Protein AF-A0A2W5RJ44-F1 (afdb_monomer_lite)

Structure (mmCIF, N/CA/C/O backbone):
data_AF-A0A2W5RJ44-F1
#
_entry.id   AF-A0A2W5RJ44-F1
#
loop_
_atom_site.group_PDB
_atom_site.id
_atom_site.type_symbol
_atom_site.label_atom_id
_atom_site.label_alt_id
_atom_site.label_comp_id
_atom_site.label_asym_id
_atom_site.label_entity_id
_atom_site.label_seq_id
_atom_site.pdbx_PDB_ins_code
_atom_site.Cartn_x
_atom_site.Cartn_y
_atom_site.Cartn_z
_atom_site.occupancy
_atom_site.B_iso_or_equiv
_atom_site.auth_seq_id
_atom_site.auth_comp_id
_atom_site.auth_asym_id
_atom_site.auth_atom_id
_atom_site.pdbx_PDB_model_num
ATOM 1 N N . MET A 1 1 ? -10.584 12.768 5.302 1.00 58.19 1 MET A N 1
ATOM 2 C CA . MET A 1 1 ? -9.897 12.340 4.059 1.00 58.19 1 MET A CA 1
ATOM 3 C C . MET A 1 1 ? -9.428 10.907 4.249 1.00 58.19 1 MET A C 1
ATOM 5 O O . MET A 1 1 ? -8.994 10.591 5.350 1.00 58.19 1 MET A O 1
ATOM 9 N N . ASN A 1 2 ? -9.545 10.055 3.229 1.00 56.78 2 ASN A N 1
ATOM 10 C CA . ASN A 1 2 ? -9.106 8.659 3.307 1.00 56.78 2 ASN A CA 1
ATOM 11 C C . ASN A 1 2 ? -7.714 8.538 2.690 1.00 56.78 2 ASN A C 1
ATOM 13 O O . ASN A 1 2 ? -7.523 8.960 1.551 1.00 56.78 2 ASN A O 1
ATOM 17 N N . VAL A 1 3 ? -6.768 7.968 3.432 1.00 58.41 3 VAL A N 1
ATOM 18 C CA . VAL A 1 3 ? -5.374 7.809 3.003 1.00 58.41 3 VAL A CA 1
ATOM 19 C C . VAL A 1 3 ? -5.038 6.323 2.870 1.00 58.41 3 VAL A C 1
ATOM 21 O O . VAL A 1 3 ? -5.314 5.528 3.770 1.00 58.41 3 VAL A O 1
ATOM 24 N N . LEU A 1 4 ? -4.439 5.945 1.739 1.00 74.38 4 LEU A N 1
ATOM 25 C CA . LEU A 1 4 ? -3.862 4.621 1.512 1.00 74.38 4 LEU A CA 1
ATOM 26 C C . LEU A 1 4 ? -2.337 4.736 1.572 1.00 74.38 4 LEU A C 1
ATOM 28 O O . LEU A 1 4 ? -1.754 5.508 0.815 1.00 74.38 4 LEU A O 1
ATOM 32 N N . ILE A 1 5 ? -1.706 3.976 2.464 1.00 69.06 5 ILE A N 1
ATOM 33 C CA . ILE A 1 5 ? -0.253 3.961 2.654 1.00 69.06 5 ILE A CA 1
ATOM 34 C C . ILE A 1 5 ? 0.332 2.774 1.882 1.00 69.06 5 ILE A C 1
ATOM 36 O O . ILE A 1 5 ? -0.082 1.627 2.081 1.00 69.06 5 ILE A O 1
ATOM 40 N N . VAL A 1 6 ? 1.288 3.070 0.999 1.00 73.38 6 VAL A N 1
ATOM 41 C CA . VAL A 1 6 ? 1.996 2.119 0.132 1.00 73.38 6 VAL A CA 1
ATOM 42 C C . VAL A 1 6 ? 3.488 2.326 0.368 1.00 73.38 6 VAL A C 1
ATOM 44 O O . VAL A 1 6 ? 4.079 3.244 -0.191 1.00 73.38 6 VAL A O 1
ATOM 47 N N . ASP A 1 7 ? 4.062 1.505 1.240 1.00 70.00 7 ASP A N 1
ATOM 48 C CA . ASP A 1 7 ? 5.465 1.570 1.648 1.00 70.00 7 ASP A CA 1
ATOM 49 C C . ASP A 1 7 ? 5.988 0.129 1.750 1.00 70.00 7 ASP A C 1
ATOM 51 O O . ASP A 1 7 ? 5.285 -0.758 2.250 1.00 70.00 7 ASP A O 1
ATOM 55 N N . ASP A 1 8 ? 7.168 -0.129 1.189 1.00 69.75 8 ASP A N 1
ATOM 56 C CA . ASP A 1 8 ? 7.833 -1.433 1.216 1.00 69.75 8 ASP A CA 1
ATOM 57 C C . ASP A 1 8 ? 8.415 -1.749 2.602 1.00 69.75 8 ASP A C 1
ATOM 59 O O . ASP A 1 8 ? 8.569 -2.917 2.967 1.00 69.75 8 ASP A O 1
ATOM 63 N N . ASN A 1 9 ? 8.643 -0.722 3.422 1.00 72.50 9 ASN A N 1
ATOM 64 C CA . ASN A 1 9 ? 8.995 -0.851 4.821 1.00 72.50 9 ASN A CA 1
ATOM 65 C C . ASN A 1 9 ? 7.735 -0.905 5.694 1.00 72.50 9 ASN A C 1
ATOM 67 O O . ASN A 1 9 ? 7.158 0.105 6.101 1.00 72.50 9 ASN A O 1
ATOM 71 N N . ALA A 1 10 ? 7.365 -2.129 6.064 1.00 71.00 10 ALA A N 1
ATOM 72 C CA . ALA A 1 10 ? 6.281 -2.430 6.990 1.00 71.00 10 ALA A CA 1
ATOM 73 C C . ALA A 1 10 ? 6.258 -1.535 8.241 1.00 71.00 10 ALA A C 1
ATOM 75 O O . ALA A 1 10 ? 5.216 -0.982 8.573 1.00 71.00 10 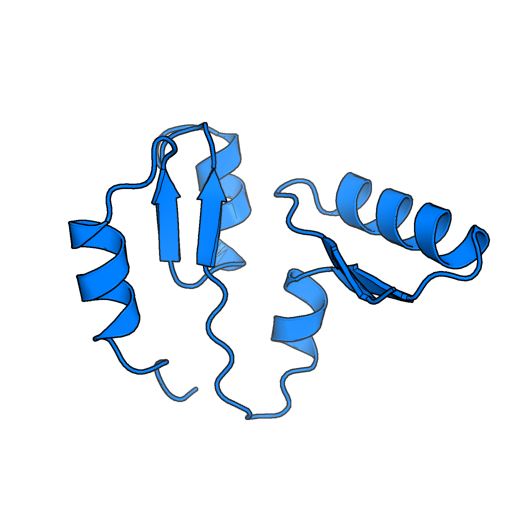ALA A O 1
ATOM 76 N N . SER A 1 11 ? 7.391 -1.382 8.931 1.00 78.50 11 SER A N 1
ATOM 77 C CA . SER A 1 11 ? 7.459 -0.629 10.188 1.00 78.50 11 SER A CA 1
ATOM 78 C C . SER A 1 11 ? 7.229 0.869 9.977 1.00 78.50 11 SER A C 1
ATOM 80 O O . SER A 1 11 ? 6.573 1.509 10.796 1.00 78.50 11 SER A O 1
ATOM 82 N N . ALA A 1 12 ? 7.737 1.425 8.872 1.00 75.94 12 ALA A N 1
ATOM 83 C CA . ALA A 1 12 ? 7.490 2.818 8.504 1.00 75.94 12 ALA A CA 1
ATOM 84 C C . ALA A 1 12 ? 6.015 3.045 8.138 1.00 75.94 12 ALA A C 1
ATOM 86 O O . ALA A 1 12 ? 5.415 4.028 8.576 1.00 75.94 12 ALA A O 1
ATOM 87 N N . ALA A 1 13 ? 5.418 2.100 7.404 1.00 81.19 13 ALA A N 1
ATOM 88 C CA . ALA A 1 13 ? 4.010 2.138 7.026 1.00 81.19 13 ALA A CA 1
ATOM 89 C C . ALA A 1 13 ? 3.077 2.165 8.249 1.00 81.19 13 ALA A C 1
ATOM 91 O O . ALA A 1 13 ? 2.131 2.953 8.277 1.00 81.19 13 ALA A O 1
ATOM 92 N N . GLU A 1 14 ? 3.357 1.332 9.259 1.00 84.44 14 GLU A N 1
ATOM 93 C CA . GLU A 1 14 ? 2.591 1.286 10.514 1.00 84.44 14 GLU A CA 1
ATOM 94 C C . GLU A 1 14 ? 2.711 2.590 11.302 1.00 84.44 14 GLU A C 1
ATOM 96 O O . GLU A 1 14 ? 1.704 3.187 11.675 1.00 84.44 14 GLU A O 1
ATOM 101 N N . LEU A 1 15 ? 3.935 3.084 11.506 1.00 85.56 15 LEU A N 1
ATOM 102 C CA . LEU A 1 15 ? 4.159 4.312 12.269 1.00 85.56 15 LEU A CA 1
ATOM 103 C C . LEU A 1 15 ? 3.488 5.518 11.597 1.00 85.56 15 LEU A C 1
ATOM 105 O O . LEU A 1 15 ? 2.891 6.365 12.260 1.00 85.56 15 LEU A O 1
ATOM 109 N N . LEU A 1 16 ? 3.534 5.586 10.266 1.00 80.31 16 LEU A N 1
ATOM 110 C CA . LEU A 1 16 ? 2.840 6.628 9.518 1.00 80.31 16 LEU A CA 1
ATOM 111 C C . LEU A 1 16 ? 1.315 6.495 9.633 1.00 80.31 16 LEU A C 1
ATOM 113 O O . LEU A 1 16 ? 0.624 7.510 9.737 1.00 80.31 16 LEU A O 1
ATOM 117 N N . GLN A 1 17 ? 0.783 5.268 9.641 1.00 86.12 17 GLN A N 1
ATOM 118 C CA . GLN A 1 17 ? -0.638 5.033 9.884 1.00 86.12 17 GLN A CA 1
ATOM 119 C C . GLN A 1 17 ? -1.050 5.580 11.253 1.00 86.12 17 GLN A C 1
ATOM 121 O O . GLN A 1 17 ? -2.025 6.329 11.326 1.00 86.12 17 GLN A O 1
ATOM 126 N N . GLU A 1 18 ? -0.302 5.254 12.308 1.00 89.25 18 GLU A N 1
ATOM 127 C CA . GLU A 1 18 ? -0.555 5.744 13.666 1.00 89.25 18 GLU A CA 1
ATOM 128 C C . GLU A 1 18 ? -0.561 7.274 13.718 1.00 89.25 18 GLU A C 1
ATOM 130 O O . GLU A 1 18 ? -1.512 7.870 14.223 1.00 89.25 18 GLU A O 1
ATOM 135 N N . LEU A 1 19 ? 0.444 7.927 13.127 1.00 86.75 19 LEU A N 1
ATOM 136 C CA . LEU A 1 19 ? 0.525 9.388 13.095 1.00 86.75 19 LEU A CA 1
ATOM 137 C C . LEU A 1 19 ? -0.670 10.028 12.383 1.00 86.75 19 LEU A C 1
ATOM 139 O O . LEU A 1 19 ? -1.208 11.017 12.872 1.00 86.75 19 LEU A O 1
ATOM 143 N N . ILE A 1 20 ? -1.112 9.477 11.251 1.00 75.69 20 ILE A N 1
ATOM 144 C CA . ILE A 1 20 ? -2.260 10.014 10.508 1.00 75.69 20 ILE A CA 1
ATOM 145 C C . ILE A 1 20 ? -3.560 9.813 11.300 1.00 75.69 20 ILE A C 1
ATOM 147 O O . ILE A 1 20 ? -4.396 10.716 11.344 1.00 75.69 20 ILE A O 1
ATOM 151 N N . VAL A 1 21 ? -3.711 8.674 11.980 1.00 83.56 21 VAL A N 1
ATOM 152 C CA . VAL A 1 21 ? -4.858 8.412 12.864 1.00 83.56 21 VAL A CA 1
ATOM 153 C C . VAL A 1 21 ? -4.882 9.376 14.052 1.00 83.56 21 VAL A C 1
ATOM 155 O O . VAL A 1 21 ? -5.947 9.886 14.387 1.00 83.56 21 VAL A O 1
ATOM 158 N N . LEU A 1 22 ? -3.723 9.706 14.632 1.00 90.75 22 LEU A N 1
ATOM 159 C CA . LEU A 1 22 ? -3.609 10.712 15.698 1.00 90.75 22 LEU A CA 1
ATOM 160 C C . LEU A 1 22 ? -4.024 12.121 15.254 1.00 90.75 22 LEU A C 1
ATOM 162 O O . LEU A 1 22 ? -4.366 12.944 16.096 1.00 90.75 22 LEU A O 1
ATOM 166 N N . GLN A 1 23 ? -3.991 12.409 13.953 1.00 84.75 23 GLN A N 1
ATOM 167 C CA . GLN A 1 23 ? -4.468 13.674 13.391 1.00 84.75 23 GLN A CA 1
ATOM 168 C C . GLN A 1 23 ? -5.968 13.634 13.038 1.00 84.75 23 GLN A C 1
ATOM 170 O O . GLN A 1 23 ? -6.403 14.436 12.217 1.00 84.75 23 GLN A O 1
ATOM 175 N N . ASP A 1 24 ? -6.750 12.688 13.571 1.00 88.19 24 ASP A N 1
ATOM 176 C CA . ASP A 1 24 ? -8.176 12.479 13.253 1.00 88.19 24 ASP A CA 1
ATOM 177 C C . ASP A 1 24 ? -8.455 12.136 11.772 1.00 88.19 24 ASP A C 1
ATOM 179 O O . ASP A 1 24 ? -9.537 12.386 11.230 1.00 88.19 24 ASP A O 1
ATOM 183 N N . HIS A 1 25 ? -7.485 11.529 11.081 1.00 74.44 25 HIS A N 1
ATOM 184 C CA . HIS A 1 25 ? -7.649 11.061 9.704 1.00 74.44 25 HIS A CA 1
ATOM 185 C C . HIS A 1 25 ? -7.749 9.536 9.633 1.00 74.44 25 HIS A C 1
ATOM 187 O O . HIS A 1 25 ? -7.259 8.800 10.482 1.00 74.44 25 HIS A O 1
ATOM 193 N N . THR A 1 26 ? -8.374 9.024 8.572 1.00 76.81 26 THR A N 1
ATOM 194 C CA . THR A 1 26 ? -8.449 7.578 8.335 1.00 76.81 26 THR A CA 1
ATOM 195 C C . THR A 1 26 ? -7.327 7.146 7.400 1.00 76.81 26 THR A C 1
ATOM 197 O O . THR A 1 26 ? -7.291 7.568 6.243 1.00 76.81 26 THR A O 1
ATOM 200 N N . ALA A 1 27 ? -6.452 6.261 7.881 1.00 78.00 27 ALA A N 1
ATOM 201 C CA . ALA A 1 27 ? -5.378 5.661 7.098 1.00 78.00 27 ALA A CA 1
ATOM 202 C C . ALA A 1 27 ? -5.441 4.131 7.120 1.00 78.00 27 ALA A C 1
ATOM 204 O O . ALA A 1 27 ? -5.805 3.522 8.129 1.00 78.00 27 ALA A O 1
ATOM 205 N N . ARG A 1 28 ? -5.069 3.503 6.003 1.00 83.50 28 ARG A N 1
ATOM 206 C CA . ARG A 1 28 ? -4.918 2.046 5.889 1.00 83.50 28 ARG A CA 1
ATOM 207 C C . ARG A 1 28 ? -3.610 1.714 5.188 1.00 83.50 28 ARG A C 1
ATOM 209 O O . ARG A 1 28 ? -3.300 2.320 4.166 1.00 83.50 28 ARG A O 1
ATOM 216 N N . VAL A 1 29 ? -2.884 0.725 5.699 1.00 83.00 29 VAL A N 1
ATOM 217 C CA . VAL A 1 29 ? -1.722 0.156 5.007 1.00 83.00 29 VAL A CA 1
ATOM 218 C C . VAL A 1 29 ? -2.210 -0.843 3.958 1.00 83.00 29 VAL A C 1
ATOM 220 O O . VAL A 1 29 ? -3.035 -1.707 4.260 1.00 83.00 29 VAL A O 1
ATOM 223 N N . ALA A 1 30 ? -1.706 -0.751 2.725 1.00 79.06 30 ALA A N 1
ATOM 224 C CA . ALA A 1 30 ? -2.130 -1.617 1.621 1.00 79.06 30 ALA A CA 1
ATOM 225 C C . ALA A 1 30 ? -1.991 -3.118 1.952 1.00 79.06 30 ALA A C 1
ATOM 227 O O . ALA A 1 30 ? -2.889 -3.902 1.648 1.00 79.06 30 ALA A O 1
ATOM 228 N N . ARG A 1 31 ? -0.938 -3.508 2.685 1.00 75.00 31 ARG A N 1
ATOM 229 C CA . ARG A 1 31 ? -0.738 -4.891 3.161 1.00 75.00 31 ARG A CA 1
ATOM 230 C C . ARG A 1 31 ? -1.899 -5.407 4.022 1.00 75.00 31 ARG A C 1
ATOM 232 O O . ARG A 1 31 ? -2.295 -6.562 3.896 1.00 75.00 31 ARG A O 1
ATOM 239 N N . HIS A 1 32 ? -2.484 -4.541 4.853 1.00 79.81 32 HIS A N 1
ATOM 240 C CA . HIS A 1 32 ? -3.634 -4.887 5.687 1.00 79.81 32 HIS A CA 1
ATOM 241 C C . HIS A 1 32 ? -4.900 -5.048 4.852 1.00 79.81 32 HIS A C 1
ATOM 243 O O . HIS A 1 32 ? -5.759 -5.847 5.212 1.00 79.81 32 HIS A O 1
ATOM 249 N N . LEU A 1 33 ? -5.026 -4.338 3.727 1.00 77.88 33 LEU A N 1
ATOM 250 C CA . LEU A 1 33 ? -6.151 -4.548 2.816 1.00 77.88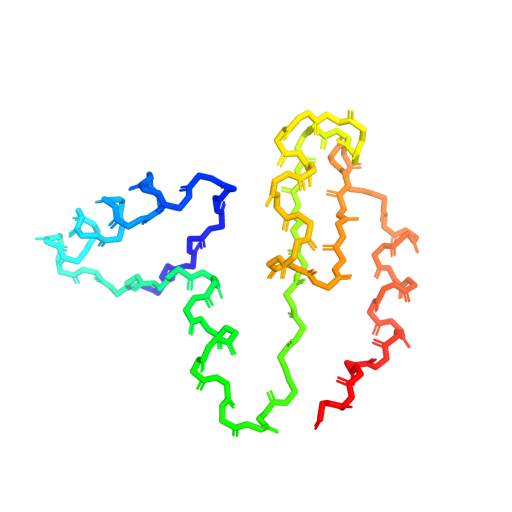 33 LEU A CA 1
ATOM 251 C C . LEU A 1 33 ? -6.114 -5.947 2.202 1.00 77.88 33 LEU A C 1
ATOM 253 O O . LEU A 1 33 ? -7.158 -6.586 2.142 1.00 77.88 33 LEU A O 1
ATOM 257 N N . ARG A 1 34 ? -4.925 -6.448 1.832 1.00 72.69 34 ARG A N 1
ATOM 258 C CA . ARG A 1 34 ? -4.755 -7.829 1.353 1.00 72.69 34 ARG A CA 1
ATOM 259 C C . ARG A 1 34 ? -5.181 -8.849 2.413 1.00 72.69 34 ARG A C 1
ATOM 261 O O . ARG A 1 34 ? -5.942 -9.759 2.115 1.00 72.69 34 ARG A O 1
ATOM 268 N N . GLN A 1 35 ? -4.737 -8.672 3.657 1.00 73.62 35 GLN A N 1
ATOM 269 C CA . GLN A 1 35 ? -5.062 -9.587 4.762 1.00 73.62 35 GLN A CA 1
ATOM 270 C C . GLN A 1 35 ? -6.553 -9.579 5.137 1.00 73.62 35 GLN A C 1
ATOM 272 O O . GLN A 1 35 ? -7.100 -10.611 5.509 1.00 73.62 35 GLN A O 1
ATOM 277 N N . ASN A 1 36 ? -7.216 -8.424 5.030 1.00 74.19 36 ASN A N 1
ATOM 278 C CA . ASN A 1 36 ? -8.625 -8.256 5.393 1.00 74.19 36 ASN A CA 1
ATOM 279 C C . ASN A 1 36 ? -9.589 -8.423 4.208 1.00 74.19 36 ASN A C 1
ATOM 281 O O . ASN A 1 36 ? -10.779 -8.147 4.354 1.00 74.19 36 ASN A O 1
ATOM 285 N N . ALA A 1 37 ? -9.107 -8.845 3.035 1.00 74.25 37 ALA A N 1
ATOM 286 C CA . ALA A 1 37 ? -9.916 -8.874 1.821 1.00 74.25 37 ALA A CA 1
ATOM 287 C C . ALA A 1 37 ? -11.103 -9.859 1.882 1.00 74.25 37 ALA A C 1
ATOM 289 O O . ALA A 1 37 ? -12.012 -9.695 1.078 1.00 74.25 37 ALA A O 1
ATOM 290 N N . GLN A 1 38 ? -11.145 -10.809 2.835 1.00 66.69 38 GLN A N 1
ATOM 291 C CA . GLN A 1 38 ? -12.235 -11.790 3.042 1.00 66.69 38 GLN A CA 1
ATOM 292 C C . GLN A 1 38 ? -12.865 -12.263 1.717 1.00 66.69 38 GLN A C 1
ATOM 294 O O . GLN A 1 38 ? -14.010 -11.926 1.409 1.00 66.69 38 GLN A O 1
ATOM 299 N N . ASP A 1 39 ? -12.066 -12.961 0.905 1.00 65.06 39 ASP A N 1
ATOM 300 C CA . ASP A 1 39 ? -12.412 -13.521 -0.415 1.00 65.06 39 ASP A CA 1
ATOM 301 C C . ASP A 1 39 ? -12.855 -12.509 -1.489 1.00 65.06 39 ASP A C 1
ATOM 303 O O . ASP A 1 39 ? -13.277 -12.882 -2.584 1.00 65.06 39 ASP A O 1
ATOM 307 N N . ARG A 1 40 ? -12.745 -11.201 -1.227 1.00 67.19 40 ARG A N 1
ATOM 308 C CA . ARG A 1 40 ? -12.951 -10.180 -2.255 1.00 67.19 40 ARG A CA 1
ATOM 309 C C . ARG A 1 40 ? -11.683 -10.051 -3.095 1.00 67.19 40 ARG A C 1
ATOM 311 O O . ARG A 1 40 ? -10.622 -9.773 -2.531 1.00 67.19 40 ARG A O 1
ATOM 318 N N . PRO A 1 41 ? -11.775 -10.167 -4.430 1.00 64.88 41 PRO A N 1
ATOM 319 C CA . PRO A 1 41 ? -10.623 -9.968 -5.295 1.00 64.88 41 PRO A CA 1
ATOM 320 C C . PRO A 1 41 ? -10.136 -8.521 -5.163 1.00 64.88 41 PRO A C 1
ATOM 322 O O . PRO A 1 41 ? -10.837 -7.574 -5.526 1.00 64.88 41 PRO A O 1
ATOM 325 N N . LEU A 1 42 ? -8.937 -8.353 -4.609 1.00 72.81 42 LEU A N 1
ATOM 326 C CA . LEU A 1 42 ? -8.270 -7.069 -4.426 1.00 72.81 42 LEU A CA 1
ATOM 327 C C . LEU A 1 42 ? -6.943 -7.114 -5.180 1.00 72.81 42 LEU A C 1
ATOM 329 O O . LEU A 1 42 ? -6.041 -7.841 -4.777 1.00 72.81 42 LEU A O 1
ATOM 333 N N . MET A 1 43 ? -6.825 -6.315 -6.241 1.00 71.12 43 MET A N 1
ATOM 334 C CA . MET A 1 43 ? -5.559 -6.116 -6.943 1.00 71.12 43 MET A CA 1
ATOM 335 C C . MET A 1 43 ? -4.811 -4.938 -6.317 1.00 71.12 43 MET A C 1
ATOM 337 O O . MET A 1 43 ? -5.314 -3.812 -6.301 1.00 71.12 43 MET A O 1
ATOM 341 N N . LEU A 1 44 ? -3.608 -5.188 -5.809 1.00 74.06 44 LEU A N 1
ATOM 342 C CA . LEU A 1 44 ? -2.705 -4.165 -5.297 1.00 74.06 44 LEU A CA 1
ATOM 343 C C . LEU A 1 44 ? -1.564 -3.964 -6.295 1.00 74.06 44 LEU A C 1
ATOM 345 O O . LEU A 1 44 ? -0.804 -4.886 -6.572 1.00 74.06 44 LEU A O 1
ATOM 349 N N . VAL A 1 45 ? -1.422 -2.746 -6.819 1.00 70.62 45 VAL A N 1
ATOM 350 C CA . VAL A 1 45 ? -0.361 -2.379 -7.769 1.00 70.62 45 VAL A CA 1
ATOM 351 C C . VAL A 1 45 ? 0.576 -1.381 -7.096 1.00 70.62 45 VAL A C 1
ATOM 353 O O . VAL A 1 45 ? 0.139 -0.299 -6.703 1.00 70.62 45 VAL A O 1
ATOM 356 N N . ALA A 1 46 ? 1.855 -1.722 -6.950 1.00 73.19 46 ALA A N 1
ATOM 357 C CA . ALA A 1 46 ? 2.858 -0.787 -6.445 1.00 73.19 46 ALA A CA 1
ATOM 358 C C . ALA A 1 46 ? 3.330 0.150 -7.564 1.00 73.19 46 ALA A C 1
ATOM 360 O O . ALA A 1 46 ? 3.543 -0.295 -8.689 1.00 73.19 46 ALA A O 1
ATOM 361 N N . ILE A 1 47 ? 3.569 1.428 -7.254 1.00 70.06 47 ILE A N 1
ATOM 362 C CA . ILE A 1 47 ? 4.185 2.381 -8.191 1.00 70.06 47 ILE A CA 1
ATOM 363 C C . ILE A 1 47 ? 5.474 2.926 -7.570 1.00 70.06 47 ILE A C 1
ATO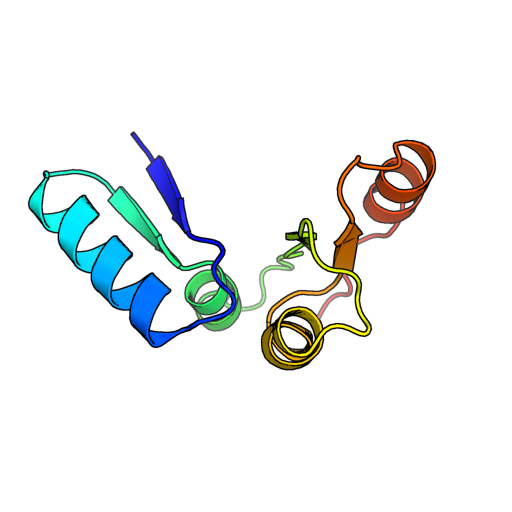M 365 O O . ILE A 1 47 ? 5.425 3.785 -6.688 1.00 70.06 47 ILE A O 1
ATOM 369 N N . SER A 1 48 ? 6.627 2.459 -8.046 1.00 67.50 48 SER A N 1
ATOM 370 C CA . SER A 1 48 ? 7.942 2.752 -7.460 1.00 67.50 48 SER A CA 1
ATOM 371 C C . SER A 1 48 ? 8.842 3.542 -8.411 1.00 67.50 48 SER A C 1
ATOM 373 O O . SER A 1 48 ? 8.773 3.385 -9.625 1.00 67.50 48 SER A O 1
ATOM 375 N N . GLY A 1 49 ? 9.708 4.403 -7.867 1.00 61.78 49 GLY A N 1
ATOM 376 C CA . GLY A 1 49 ? 10.818 5.012 -8.619 1.00 61.78 49 GLY A CA 1
ATOM 377 C C . GLY A 1 49 ? 12.040 4.095 -8.759 1.00 61.78 49 GLY A C 1
ATOM 378 O O . GLY A 1 49 ? 12.939 4.396 -9.536 1.00 61.78 49 GLY A O 1
ATOM 379 N N . TYR A 1 50 ? 12.050 2.980 -8.030 1.00 56.34 50 TYR A N 1
ATOM 380 C CA . TYR A 1 50 ? 13.097 1.965 -8.027 1.00 56.34 50 TYR A CA 1
ATOM 381 C C . TYR A 1 50 ? 12.597 0.733 -8.789 1.00 56.34 50 TYR A C 1
ATOM 383 O O . TYR A 1 50 ? 11.464 0.290 -8.582 1.00 56.34 50 TYR A O 1
ATOM 391 N N . GLY A 1 51 ? 13.407 0.216 -9.714 1.00 56.69 51 GLY A N 1
ATOM 392 C CA . GLY A 1 51 ? 13.037 -0.926 -10.553 1.00 56.69 51 GLY A CA 1
ATOM 393 C C . GLY A 1 51 ? 12.883 -2.227 -9.755 1.00 56.69 51 GLY A C 1
ATOM 394 O O . GLY A 1 51 ? 13.357 -2.347 -8.630 1.00 56.69 51 GLY A O 1
ATOM 395 N N . VAL A 1 52 ? 12.266 -3.244 -10.361 1.00 52.88 52 VAL A N 1
ATOM 396 C CA . VAL A 1 52 ? 12.035 -4.576 -9.750 1.00 52.88 52 VAL A CA 1
ATOM 397 C C . VAL A 1 52 ? 13.343 -5.296 -9.347 1.00 52.88 52 VAL A C 1
ATOM 399 O O . VAL A 1 52 ? 13.318 -6.220 -8.542 1.00 52.88 52 VAL A O 1
ATOM 402 N N . GLY A 1 53 ? 14.498 -4.855 -9.861 1.00 55.84 53 GLY A N 1
ATOM 403 C CA . GLY A 1 53 ? 15.827 -5.352 -9.479 1.00 55.84 53 GLY A CA 1
ATOM 404 C C . GLY A 1 53 ? 16.476 -4.635 -8.290 1.00 55.84 53 GLY A C 1
ATOM 405 O O . GLY A 1 53 ? 17.588 -4.996 -7.910 1.00 55.84 53 GLY A O 1
ATOM 406 N N . ASP A 1 54 ? 15.821 -3.623 -7.723 1.00 59.34 54 ASP A N 1
ATOM 407 C CA . ASP A 1 54 ? 16.318 -2.899 -6.558 1.00 59.34 54 ASP A CA 1
ATOM 408 C C . ASP A 1 54 ? 15.886 -3.594 -5.260 1.00 59.34 54 ASP A C 1
ATOM 410 O O . ASP A 1 54 ? 14.796 -4.170 -5.178 1.00 59.34 54 ASP A O 1
ATOM 414 N N . ALA A 1 55 ? 16.719 -3.537 -4.219 1.00 56.53 55 ALA A N 1
ATOM 415 C CA . ALA A 1 55 ? 16.486 -4.270 -2.966 1.00 56.53 55 ALA A CA 1
ATOM 416 C C . ALA A 1 55 ? 15.140 -3.916 -2.291 1.00 56.53 55 ALA A C 1
ATOM 418 O O . ALA A 1 55 ? 14.544 -4.759 -1.616 1.00 56.53 55 ALA A O 1
ATOM 419 N N . ALA A 1 56 ? 14.651 -2.693 -2.522 1.00 57.66 56 ALA A N 1
ATOM 420 C CA . ALA A 1 56 ? 13.333 -2.205 -2.112 1.00 57.66 56 ALA A CA 1
ATOM 421 C C . ALA A 1 56 ? 12.180 -2.878 -2.890 1.00 57.66 56 ALA A C 1
ATOM 423 O O . ALA A 1 56 ? 11.188 -3.322 -2.313 1.00 57.66 56 ALA A O 1
ATOM 424 N N . GLY A 1 57 ? 12.338 -3.052 -4.209 1.00 57.09 57 GLY A N 1
ATOM 425 C CA . GLY A 1 57 ? 11.362 -3.747 -5.056 1.00 57.09 57 GLY A CA 1
ATOM 426 C C . GLY A 1 57 ? 11.235 -5.236 -4.715 1.00 57.09 57 GLY A C 1
ATOM 427 O O . GLY A 1 57 ? 10.129 -5.777 -4.704 1.00 57.09 57 GLY A O 1
ATOM 428 N N . ALA A 1 58 ? 12.348 -5.884 -4.359 1.00 56.72 58 ALA A N 1
ATOM 429 C CA . ALA A 1 58 ? 12.374 -7.296 -3.976 1.00 56.72 58 ALA A CA 1
ATOM 430 C C . ALA A 1 58 ? 11.674 -7.579 -2.632 1.00 56.72 58 ALA A C 1
ATOM 432 O O . ALA A 1 58 ? 11.016 -8.609 -2.495 1.00 56.72 58 ALA A O 1
ATOM 433 N N . GLN A 1 59 ? 11.767 -6.673 -1.649 1.00 58.56 59 GLN A N 1
ATOM 434 C CA . GLN A 1 59 ? 11.045 -6.807 -0.372 1.00 58.56 59 GLN A CA 1
ATOM 435 C C . GLN A 1 59 ? 9.543 -6.550 -0.514 1.00 58.56 59 GLN A C 1
ATOM 437 O O . GLN A 1 59 ? 8.744 -7.167 0.190 1.00 58.56 59 GLN A O 1
ATOM 442 N N . ALA A 1 60 ? 9.150 -5.688 -1.454 1.00 58.12 60 ALA A N 1
ATOM 443 C CA . ALA A 1 60 ? 7.750 -5.416 -1.741 1.00 58.12 60 ALA A CA 1
ATOM 444 C C . ALA A 1 60 ? 7.059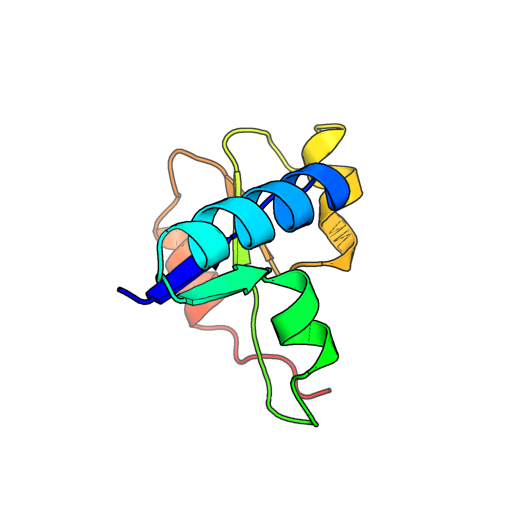 -6.547 -2.521 1.00 58.12 60 ALA A C 1
ATOM 446 O O . ALA A 1 60 ? 5.830 -6.611 -2.475 1.00 58.12 60 ALA A O 1
ATOM 447 N N . ALA A 1 61 ? 7.812 -7.424 -3.209 1.00 59.53 61 ALA A N 1
ATOM 448 C CA . ALA A 1 61 ? 7.354 -8.488 -4.125 1.00 59.53 61 ALA A CA 1
ATOM 449 C C . ALA A 1 61 ? 6.154 -9.356 -3.654 1.00 59.53 61 ALA A C 1
ATOM 451 O O . ALA A 1 61 ? 5.289 -9.661 -4.472 1.00 59.53 61 ALA A O 1
ATOM 452 N N . PRO A 1 62 ? 6.038 -9.765 -2.373 1.00 65.69 62 PRO A N 1
ATOM 453 C CA . PRO A 1 62 ? 4.915 -10.591 -1.922 1.00 65.69 62 PRO A CA 1
ATOM 454 C C . PRO A 1 62 ? 3.662 -9.784 -1.533 1.00 65.69 62 PRO A C 1
ATOM 456 O O . PRO A 1 62 ? 2.625 -10.376 -1.228 1.00 65.69 62 PRO A O 1
ATOM 459 N N . LEU A 1 63 ? 3.721 -8.447 -1.506 1.00 66.31 63 LEU A N 1
ATOM 460 C CA . LEU A 1 63 ? 2.638 -7.583 -1.009 1.00 66.31 63 LEU A CA 1
ATOM 461 C C . LEU A 1 63 ? 1.759 -6.975 -2.107 1.00 66.31 63 LEU A C 1
ATOM 463 O O . LEU A 1 63 ? 0.623 -6.600 -1.813 1.00 66.31 63 LEU A O 1
ATOM 467 N N . PHE A 1 64 ? 2.245 -6.924 -3.347 1.00 72.75 64 PHE A N 1
ATOM 468 C CA . PHE A 1 64 ? 1.510 -6.412 -4.503 1.00 72.75 64 PHE A CA 1
ATOM 469 C C . PHE A 1 64 ? 1.405 -7.495 -5.577 1.00 72.75 64 PHE A C 1
ATOM 471 O O . PHE A 1 64 ? 2.192 -8.437 -5.603 1.00 72.75 64 PHE A O 1
ATOM 478 N N . ASP A 1 65 ? 0.391 -7.401 -6.427 1.00 73.56 65 ASP A N 1
ATOM 479 C CA . ASP A 1 65 ? 0.191 -8.294 -7.574 1.00 73.56 65 ASP A CA 1
ATOM 480 C C . ASP A 1 65 ? 1.042 -7.850 -8.764 1.00 73.56 65 ASP A C 1
ATOM 482 O O . ASP A 1 65 ? 1.530 -8.664 -9.548 1.00 73.56 65 ASP A O 1
ATOM 486 N N . HIS A 1 66 ? 1.252 -6.538 -8.875 1.00 75.25 66 HIS A N 1
ATOM 487 C CA . HIS A 1 66 ? 1.970 -5.918 -9.974 1.00 75.25 66 HIS A CA 1
ATOM 488 C C . HIS A 1 66 ? 2.781 -4.704 -9.512 1.00 75.25 66 HIS A C 1
ATOM 490 O O . HIS A 1 66 ? 2.488 -4.083 -8.488 1.00 75.25 66 HIS A O 1
ATOM 496 N N . TYR A 1 67 ? 3.778 -4.336 -10.317 1.00 75.88 67 TYR A N 1
ATOM 497 C CA . TYR A 1 67 ? 4.689 -3.223 -10.063 1.00 75.88 67 TYR A CA 1
ATOM 498 C C . TYR A 1 67 ? 4.786 -2.363 -11.319 1.00 75.88 67 TYR A C 1
ATOM 500 O O . TYR A 1 67 ? 5.056 -2.874 -12.403 1.00 75.88 67 TYR A O 1
ATOM 508 N N . LEU A 1 68 ? 4.597 -1.056 -11.167 1.00 72.62 68 LEU A N 1
ATOM 509 C CA . LEU A 1 68 ? 4.835 -0.057 -12.201 1.00 72.62 68 LEU A CA 1
ATOM 510 C C . LEU A 1 68 ? 6.028 0.805 -11.791 1.00 72.62 68 LEU A C 1
ATOM 512 O O . LEU A 1 68 ? 6.092 1.311 -10.668 1.00 72.62 68 LEU A O 1
ATOM 516 N N . GLN A 1 69 ? 6.976 0.981 -12.705 1.00 77.38 69 GLN A N 1
ATOM 517 C CA . GLN A 1 69 ? 8.105 1.880 -12.495 1.00 77.38 69 GLN A CA 1
ATOM 518 C C . GLN A 1 69 ? 7.714 3.309 -12.893 1.00 77.38 69 GLN A C 1
ATOM 520 O O . GLN A 1 69 ? 6.956 3.508 -13.838 1.00 77.38 69 GLN A O 1
ATOM 525 N N . LYS A 1 70 ? 8.232 4.315 -12.184 1.00 75.12 70 LYS A N 1
ATOM 526 C CA . LYS A 1 70 ? 8.155 5.722 -12.594 1.00 75.12 70 LYS A CA 1
ATOM 527 C C . LYS A 1 70 ? 9.314 6.061 -13.558 1.00 75.12 70 LYS A C 1
ATOM 529 O O . LYS A 1 70 ? 10.440 5.643 -13.289 1.00 75.12 70 LYS A O 1
ATOM 534 N N . PRO A 1 71 ? 9.090 6.868 -14.613 1.00 80.81 71 PRO A N 1
ATOM 535 C CA . PRO A 1 71 ? 7.794 7.395 -15.045 1.00 80.81 71 PRO A CA 1
ATOM 536 C C . PRO A 1 71 ? 6.877 6.271 -15.542 1.00 80.81 71 PRO A C 1
ATOM 538 O O . PRO A 1 71 ? 7.349 5.319 -16.154 1.00 80.81 71 PRO A O 1
ATOM 541 N N . ILE A 1 72 ? 5.582 6.384 -15.232 1.00 71.56 72 ILE A N 1
ATOM 542 C CA . ILE A 1 72 ? 4.601 5.334 -15.526 1.00 71.56 72 ILE A CA 1
ATOM 543 C C . ILE A 1 72 ? 4.480 5.176 -17.041 1.00 71.56 72 ILE A C 1
ATOM 545 O O . ILE A 1 72 ? 4.160 6.137 -17.740 1.00 71.56 72 ILE A O 1
ATOM 549 N N . ASP A 1 73 ? 4.705 3.957 -17.522 1.00 80.25 73 ASP A N 1
ATOM 550 C CA . ASP A 1 73 ? 4.367 3.551 -18.881 1.00 80.25 73 ASP A CA 1
ATOM 551 C C . ASP A 1 73 ? 2.854 3.279 -18.959 1.00 80.25 73 ASP A C 1
ATOM 553 O O . ASP A 1 73 ? 2.338 2.361 -18.315 1.00 80.25 73 ASP A O 1
ATOM 557 N N . PHE A 1 74 ? 2.133 4.112 -19.713 1.00 75.81 74 PHE A N 1
ATOM 558 C CA .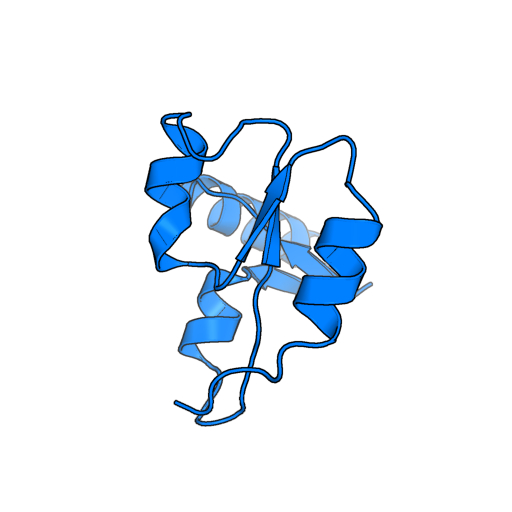 PHE A 1 74 ? 0.682 4.004 -19.868 1.00 75.81 74 PHE A CA 1
ATOM 559 C C . PHE A 1 74 ? 0.264 2.764 -20.666 1.00 75.81 74 PHE A C 1
ATOM 561 O O . PHE A 1 74 ? -0.768 2.183 -20.347 1.00 75.81 74 PHE A O 1
ATOM 568 N N . ASP A 1 75 ? 1.087 2.285 -21.605 1.00 80.88 75 ASP A N 1
ATOM 569 C CA . ASP A 1 75 ? 0.804 1.033 -22.314 1.00 80.88 75 ASP A CA 1
ATOM 570 C C . ASP A 1 75 ? 0.935 -0.165 -21.361 1.00 80.88 75 ASP A C 1
ATOM 572 O O . ASP A 1 75 ? 0.179 -1.137 -21.448 1.00 80.88 75 ASP A O 1
ATOM 576 N N . ALA A 1 76 ? 1.887 -0.108 -20.422 1.00 76.56 76 ALA A N 1
ATOM 577 C CA . ALA A 1 76 ? 2.026 -1.116 -19.373 1.00 76.56 76 ALA A CA 1
ATOM 578 C C . ALA A 1 76 ? 0.852 -1.073 -18.379 1.00 76.56 76 ALA A C 1
ATOM 580 O O . ALA A 1 76 ? 0.359 -2.126 -17.969 1.00 76.56 76 ALA A O 1
ATOM 581 N N . LEU A 1 77 ? 0.377 0.128 -18.027 1.00 75.38 77 LEU A N 1
ATOM 582 C CA . LEU A 1 77 ? -0.810 0.317 -17.193 1.00 75.38 77 LEU A CA 1
ATOM 583 C C . LEU A 1 77 ? -2.074 -0.226 -17.874 1.00 75.38 77 LEU A C 1
ATOM 585 O O . LEU A 1 77 ? -2.828 -0.956 -17.237 1.00 75.38 77 LEU A O 1
ATOM 589 N N . ASP A 1 78 ? -2.288 0.058 -19.158 1.00 77.06 78 ASP A N 1
ATOM 590 C CA . ASP A 1 78 ? -3.466 -0.416 -19.892 1.00 77.06 78 ASP A CA 1
ATOM 591 C C . ASP A 1 78 ? -3.507 -1.948 -19.980 1.00 77.06 78 ASP A C 1
ATOM 593 O O . ASP A 1 78 ? -4.554 -2.562 -19.766 1.00 77.06 78 ASP A O 1
ATOM 597 N N . ARG A 1 79 ? -2.358 -2.600 -20.204 1.00 78.12 79 ARG A N 1
ATOM 598 C CA . ARG A 1 79 ? -2.256 -4.073 -20.173 1.00 78.12 79 ARG A CA 1
ATOM 599 C C . ARG A 1 79 ? -2.562 -4.648 -18.792 1.00 78.12 79 ARG A C 1
ATOM 601 O O . ARG A 1 79 ? -3.199 -5.696 -18.688 1.00 78.12 79 ARG A O 1
ATOM 608 N N . LEU A 1 80 ? -2.109 -3.968 -17.742 1.00 76.81 80 LEU A N 1
ATOM 609 C CA . LEU A 1 80 ? -2.370 -4.360 -16.362 1.00 76.81 80 LEU A CA 1
ATOM 610 C C . LEU A 1 80 ? -3.864 -4.254 -16.043 1.00 76.81 80 LEU A C 1
ATOM 612 O O . LEU A 1 80 ? -4.442 -5.202 -15.526 1.00 76.81 80 LEU A O 1
ATOM 616 N N . LEU A 1 81 ? -4.507 -3.144 -16.411 1.00 7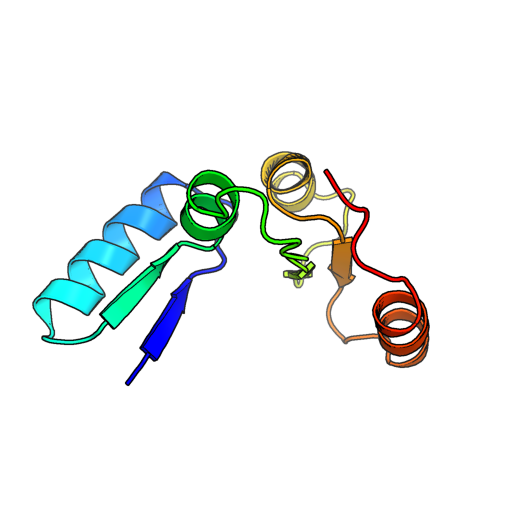5.94 81 LEU A N 1
ATOM 617 C CA . LEU A 1 81 ? -5.939 -2.921 -16.185 1.00 75.94 81 LEU A CA 1
ATOM 618 C C . LEU A 1 81 ? -6.830 -3.844 -17.030 1.00 75.94 81 LEU A C 1
ATOM 620 O O . LEU A 1 81 ? -7.945 -4.163 -16.621 1.00 75.94 81 LEU A O 1
ATOM 624 N N . ALA A 1 82 ? -6.344 -4.301 -18.186 1.00 78.56 82 ALA A N 1
ATOM 625 C CA . ALA A 1 82 ? -7.010 -5.313 -19.003 1.00 78.56 82 ALA A CA 1
ATOM 626 C C . ALA A 1 82 ? -6.909 -6.736 -18.415 1.00 78.56 82 ALA A C 1
ATOM 628 O O . ALA A 1 82 ? -7.601 -7.642 -18.884 1.00 78.56 82 ALA A O 1
ATOM 629 N N . THR A 1 83 ? -6.065 -6.945 -17.399 1.00 68.50 83 THR A N 1
ATOM 630 C CA . THR A 1 83 ? -5.922 -8.230 -16.713 1.00 68.50 83 THR A CA 1
ATOM 631 C C . THR A 1 83 ? -6.896 -8.281 -15.529 1.00 68.50 83 THR A C 1
ATOM 633 O O . THR A 1 83 ? -6.791 -7.460 -14.618 1.00 68.50 83 THR A O 1
ATOM 636 N N . PRO A 1 84 ? -7.869 -9.212 -15.497 1.00 59.62 84 PRO A N 1
ATOM 637 C CA . PRO A 1 84 ? -8.773 -9.326 -14.358 1.00 59.62 84 PRO A CA 1
ATOM 638 C C . PRO A 1 84 ? -7.998 -9.741 -13.094 1.00 59.62 84 PRO A C 1
ATOM 640 O O . PRO A 1 84 ? -7.050 -10.524 -13.202 1.00 59.62 84 PRO A O 1
ATOM 643 N N . PRO A 1 85 ? -8.389 -9.260 -11.895 1.00 57.41 85 PRO A N 1
ATOM 644 C CA . PRO A 1 85 ? -7.790 -9.723 -10.649 1.00 57.41 85 PRO A CA 1
ATOM 645 C C . PRO A 1 85 ? -7.953 -11.239 -10.562 1.00 57.41 85 PRO A C 1
ATOM 647 O O . PRO A 1 85 ? -9.072 -11.748 -10.661 1.00 57.41 85 PRO A O 1
ATOM 650 N N . ALA A 1 86 ? -6.837 -11.959 -10.423 1.00 52.62 86 ALA A N 1
ATOM 651 C CA . ALA A 1 86 ? -6.870 -13.402 -10.243 1.00 52.62 86 ALA A CA 1
ATOM 652 C C . ALA A 1 86 ? -7.707 -13.707 -8.993 1.00 52.62 86 ALA A C 1
ATOM 654 O O . ALA A 1 86 ? -7.397 -13.229 -7.902 1.00 52.62 86 ALA A O 1
ATOM 655 N N . ALA A 1 87 ? -8.807 -14.439 -9.176 1.00 45.44 87 ALA A N 1
ATOM 656 C CA . ALA A 1 87 ? -9.628 -14.903 -8.071 1.00 45.44 87 ALA A CA 1
ATOM 657 C C . ALA A 1 87 ? -8.777 -15.852 -7.213 1.00 45.44 87 ALA A C 1
ATOM 659 O O . ALA A 1 87 ? -8.271 -16.850 -7.732 1.00 45.44 87 ALA A O 1
ATOM 660 N N . ALA A 1 88 ? -8.576 -15.480 -5.949 1.00 42.38 88 ALA A N 1
ATOM 661 C CA . ALA A 1 88 ? -8.026 -16.357 -4.922 1.00 42.38 88 ALA A CA 1
ATOM 662 C C . ALA A 1 88 ? -9.103 -17.337 -4.443 1.00 42.38 88 ALA A C 1
ATOM 664 O O . ALA A 1 88 ? -10.281 -16.913 -4.384 1.00 42.38 88 ALA A O 1
#

InterPro domains:
  IPR011006 CheY-like superfamily [SSF52172] (1-82)

Secondary structure (DSSP, 8-state):
-EEEE--S-HHHHHHHHHHHHHTT-EEEEHHHHHHT-TT-----EEEESS-TTSHHHHHHTTT-SEEEESSP-HHHHHHHHTSPPPP-

Radius of gyration: 14.02 Å; chains: 1; bounding box: 29×30×38 Å

Sequence (88 aa):
MNVLIVDDNASAAELLQELIVLQDHTARVARHLRQNAQDRPLMLVAISGYGVGDAAGAQAAPLFDHYLQKPIDFDALDRLLATPPAAA

pLDDT: mean 71.2, std 10.18, range [42.38, 90.75]

Organism: Variovorax paradoxus (NCBI:txid34073)

Foldseek 3Di:
DEEEFEFLDPVVSVVVQVVCVVVVYHYDYLQVCVVPVVQPQDAFEAEECDDCPDPSNVSCVVRGPYYAHPVGDVVVVVVVVVDPRPRD